Protein AF-A0A978VV13-F1 (afdb_monomer)

Organism: NCBI:txid714518

Secondary structure (DSSP, 8-state):
-HHHHTTS---HHHHHHHHHHHHHHHHHHHHHHH---TTS-HHHHHHHHHHHHTT-GGGSSSHHHHHHHHHHHS-HHHHHHHHHHT--SHHHH-

Nearest PDB structures (foldseek):
  6sie-assembly2_D  TM=7.739E-01  e=9.196E-01  Drosophila melanogaster
  6r24-assembly1_A  TM=5.783E-01  e=8.678E-01  Saccharomyces cerevisiae S288C
  6r23-assembly1_B  TM=6.374E-01  e=1.641E+00  Saccharomyces cerevisiae S288C

pLDDT: mean 86.3, std 11.95, range [51.44, 97.62]

Foldseek 3Di:
DVPPVVVPPDDPVVVVVVVVVVVVLVVLQVCLQPAACVVPDLVVSVVSNVVSCVSPVVQCVDQQSSLVSSLVRYDPVLVVVCVVVVDRGNVSSD

Mean predicted aligned error: 8.07 Å

Structure (mmCIF, N/CA/C/O backbone):
data_AF-A0A978VV13-F1
#
_entry.id   AF-A0A978VV13-F1
#
loop_
_atom_site.group_PDB
_atom_site.id
_atom_site.type_symbol
_atom_site.label_atom_id
_atom_site.label_alt_id
_atom_site.label_comp_id
_atom_site.label_asym_id
_atom_site.label_entity_id
_atom_site.label_seq_id
_atom_site.pdbx_PDB_ins_code
_atom_site.Cartn_x
_atom_site.Cartn_y
_atom_site.Cartn_z
_atom_site.occupancy
_atom_site.B_iso_or_equiv
_atom_site.auth_seq_id
_atom_site.auth_comp_id
_atom_site.auth_asym_id
_atom_site.auth_atom_id
_atom_site.pdbx_PDB_model_num
ATOM 1 N N . MET A 1 1 ? 22.697 -10.030 -12.860 1.00 51.44 1 MET A N 1
ATOM 2 C CA . MET A 1 1 ? 22.046 -8.987 -13.682 1.00 51.44 1 MET A CA 1
ATOM 3 C C . MET A 1 1 ? 22.796 -8.752 -14.994 1.00 51.44 1 MET A C 1
ATOM 5 O O . MET A 1 1 ? 22.159 -8.848 -16.029 1.00 51.44 1 MET A O 1
ATOM 9 N N . GLU A 1 2 ? 24.126 -8.582 -14.997 1.00 52.69 2 GLU A N 1
ATOM 10 C CA . GLU A 1 2 ? 24.925 -8.398 -16.236 1.00 52.69 2 GLU A CA 1
ATOM 11 C C . GLU A 1 2 ? 24.845 -9.545 -17.261 1.00 52.69 2 GLU A C 1
ATOM 13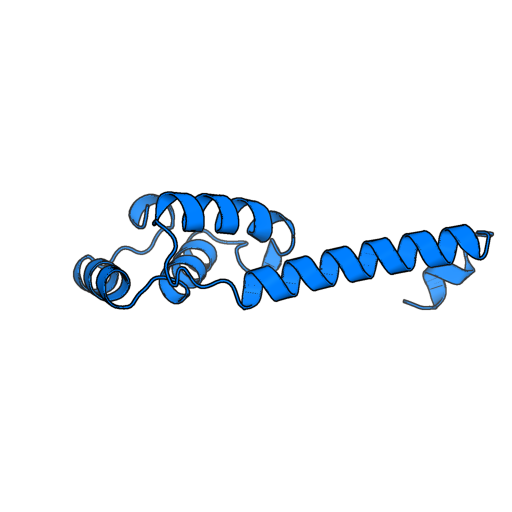 O O . GLU A 1 2 ? 24.852 -9.304 -18.463 1.00 52.69 2 GLU A O 1
ATOM 18 N N . LYS A 1 3 ? 24.733 -10.803 -16.817 1.00 55.06 3 LYS A N 1
ATOM 19 C CA . LYS A 1 3 ? 24.841 -11.959 -17.727 1.00 55.06 3 LYS A CA 1
ATOM 20 C C . LYS A 1 3 ? 23.626 -12.184 -18.641 1.00 55.06 3 LYS A C 1
ATOM 22 O O . LYS A 1 3 ? 23.793 -12.769 -19.701 1.00 55.06 3 LYS A O 1
ATOM 27 N N . ILE A 1 4 ? 22.426 -11.735 -18.254 1.00 58.75 4 ILE A N 1
ATOM 28 C CA . ILE A 1 4 ? 21.185 -11.995 -19.018 1.00 58.75 4 ILE A CA 1
ATOM 29 C C . ILE A 1 4 ? 21.010 -10.974 -20.152 1.00 58.75 4 ILE A C 1
ATOM 31 O O . ILE A 1 4 ? 20.558 -11.326 -21.236 1.00 58.75 4 ILE A O 1
ATOM 35 N N . VAL A 1 5 ? 21.425 -9.722 -19.931 1.00 57.88 5 VAL A N 1
ATOM 36 C CA . VAL A 1 5 ? 21.312 -8.647 -20.934 1.00 57.88 5 VAL A CA 1
ATOM 37 C C . VAL A 1 5 ? 22.313 -8.840 -22.079 1.00 57.88 5 VAL A C 1
ATOM 39 O O . VAL A 1 5 ? 21.986 -8.544 -23.221 1.00 57.88 5 VAL A O 1
ATOM 42 N N . ASN A 1 6 ? 23.491 -9.407 -21.799 1.00 56.16 6 ASN A N 1
ATOM 43 C CA . ASN A 1 6 ? 24.505 -9.707 -22.818 1.00 56.16 6 ASN A CA 1
ATOM 44 C C . ASN A 1 6 ? 24.147 -10.896 -23.728 1.00 56.16 6 ASN A C 1
ATOM 46 O O . ASN A 1 6 ? 24.804 -11.083 -24.745 1.00 56.16 6 ASN A O 1
ATOM 50 N N . PHE A 1 7 ? 23.152 -11.713 -23.358 1.00 54.31 7 PHE A N 1
ATOM 51 C CA . PHE A 1 7 ? 22.779 -12.920 -24.108 1.00 54.31 7 PHE A CA 1
ATOM 52 C C . PHE A 1 7 ? 21.695 -12.664 -25.164 1.00 54.31 7 PHE A C 1
ATOM 54 O O . PHE A 1 7 ? 21.536 -13.445 -26.097 1.00 54.31 7 PHE A O 1
ATOM 61 N N . MET A 1 8 ? 20.949 -11.564 -25.040 1.00 57.09 8 MET A N 1
ATOM 62 C CA . MET A 1 8 ? 20.090 -11.085 -26.116 1.00 57.09 8 MET A CA 1
ATOM 63 C C . MET A 1 8 ? 20.954 -10.208 -27.022 1.00 57.09 8 MET A C 1
ATOM 65 O O . MET A 1 8 ? 21.466 -9.192 -26.555 1.00 57.09 8 MET A O 1
ATOM 69 N N . GLU A 1 9 ? 21.116 -10.564 -28.298 1.00 62.03 9 GLU A N 1
ATOM 70 C CA . GLU A 1 9 ? 21.633 -9.660 -29.339 1.00 62.03 9 GLU A CA 1
ATOM 71 C C . GLU A 1 9 ? 20.655 -8.486 -29.534 1.00 62.03 9 GLU A C 1
ATOM 73 O O . GLU A 1 9 ? 19.924 -8.387 -30.515 1.00 62.03 9 GLU A O 1
ATOM 78 N N . CYS A 1 10 ? 20.561 -7.623 -28.528 1.00 67.62 10 CYS A N 1
ATOM 79 C CA . CYS A 1 10 ? 19.634 -6.512 -28.467 1.00 67.62 10 CYS A CA 1
ATOM 80 C C . CYS A 1 10 ? 20.374 -5.202 -28.732 1.00 67.62 10 CYS A C 1
ATOM 82 O O . CYS A 1 10 ? 21.514 -4.999 -28.302 1.00 67.62 10 CYS A O 1
ATOM 84 N N . THR A 1 11 ? 19.713 -4.304 -29.455 1.00 83.81 11 THR A N 1
ATOM 85 C CA . THR A 1 11 ? 20.254 -2.986 -29.785 1.00 83.81 11 THR A CA 1
ATOM 86 C C . THR A 1 11 ? 20.411 -2.140 -28.525 1.00 83.81 11 THR A C 1
ATOM 88 O O . THR A 1 11 ? 19.710 -2.335 -27.528 1.00 83.81 11 THR A O 1
ATOM 91 N N . ASP A 1 12 ? 21.293 -1.144 -28.565 1.00 83.50 12 ASP A N 1
ATOM 92 C CA . ASP A 1 12 ? 21.475 -0.240 -27.424 1.00 83.50 12 ASP A CA 1
ATOM 93 C C . ASP A 1 12 ? 20.166 0.480 -27.052 1.00 83.50 12 ASP A C 1
ATOM 95 O O . ASP A 1 12 ? 19.871 0.667 -25.872 1.00 83.50 12 ASP A O 1
ATOM 99 N N . ALA A 1 13 ? 19.303 0.763 -28.034 1.00 84.12 13 ALA A N 1
ATOM 100 C CA . ALA A 1 13 ? 17.966 1.307 -27.797 1.00 84.12 13 ALA A CA 1
ATOM 101 C C . ALA A 1 13 ? 17.056 0.347 -27.001 1.00 84.12 13 ALA A C 1
ATOM 103 O O . ALA A 1 13 ? 16.309 0.780 -26.117 1.00 84.12 13 ALA A O 1
ATOM 104 N N . GLN A 1 14 ? 17.124 -0.961 -27.270 1.00 80.62 14 GLN A N 1
ATOM 105 C CA . GLN A 1 14 ? 16.364 -1.973 -26.527 1.00 80.62 14 GLN A CA 1
ATOM 106 C C . GLN A 1 14 ? 16.868 -2.109 -25.086 1.00 80.62 14 GLN A C 1
ATOM 108 O O . GLN A 1 14 ? 16.056 -2.169 -24.159 1.00 80.62 14 GLN A O 1
ATOM 113 N N . LYS A 1 15 ? 18.191 -2.071 -24.877 1.00 81.06 15 LYS A N 1
ATOM 114 C CA . LYS A 1 15 ? 18.801 -2.080 -23.536 1.00 81.06 15 LYS A CA 1
ATOM 115 C C . LYS A 1 15 ? 18.369 -0.864 -22.716 1.00 81.06 15 LYS A C 1
ATOM 117 O O . LYS A 1 15 ? 17.959 -1.018 -21.566 1.00 81.06 15 LYS A O 1
ATOM 122 N N . VAL A 1 16 ? 18.391 0.329 -23.318 1.00 87.12 16 VAL A N 1
ATOM 123 C CA . VAL A 1 16 ? 17.925 1.575 -22.682 1.00 87.12 16 VAL A CA 1
ATOM 124 C C . VAL A 1 16 ? 16.444 1.485 -22.317 1.00 87.12 16 VAL A C 1
ATOM 126 O O . VAL A 1 16 ? 16.064 1.806 -21.193 1.00 87.12 16 VAL A O 1
ATOM 129 N N . THR A 1 17 ? 15.606 0.994 -23.231 1.00 88.62 17 THR A N 1
ATOM 130 C CA . THR A 1 17 ? 14.163 0.843 -22.985 1.00 88.62 17 THR A CA 1
ATOM 131 C C . THR A 1 17 ? 13.887 -0.100 -21.813 1.00 88.62 17 THR A C 1
ATOM 133 O O . THR A 1 17 ? 13.081 0.216 -20.936 1.00 88.62 17 THR A O 1
ATOM 136 N N . TYR A 1 18 ? 14.590 -1.233 -21.755 1.00 82.44 18 TYR A N 1
ATOM 137 C CA . TYR A 1 18 ? 14.472 -2.182 -20.651 1.00 82.44 18 TYR A CA 1
ATOM 138 C C . TYR A 1 18 ? 14.939 -1.580 -19.318 1.00 82.44 18 TYR A C 1
ATOM 140 O O . TYR A 1 18 ? 14.244 -1.703 -18.311 1.00 82.44 18 TYR A O 1
ATOM 148 N N . ALA A 1 19 ? 16.069 -0.867 -19.307 1.00 86.25 19 ALA A N 1
ATOM 149 C CA . ALA A 1 19 ? 16.5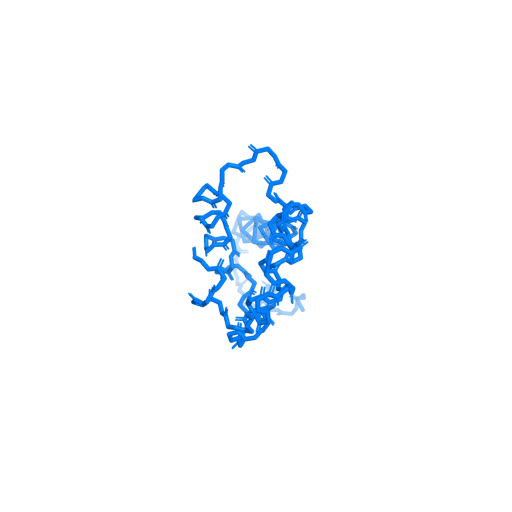61 -0.187 -18.111 1.00 86.25 19 ALA A CA 1
ATOM 150 C C . ALA A 1 19 ? 15.555 0.854 -17.587 1.00 86.25 19 ALA A C 1
ATOM 152 O O . ALA A 1 19 ? 15.266 0.878 -16.393 1.00 86.25 19 ALA A O 1
ATOM 153 N N . ILE A 1 20 ? 14.954 1.660 -18.471 1.00 90.44 20 ILE A N 1
ATOM 154 C CA . ILE A 1 20 ? 13.903 2.625 -18.106 1.00 90.44 20 ILE A CA 1
ATOM 155 C C . ILE A 1 20 ? 12.688 1.914 -17.502 1.00 90.44 20 ILE A C 1
ATOM 157 O O . ILE A 1 20 ? 12.141 2.375 -16.499 1.00 90.44 20 ILE A O 1
ATOM 161 N N . TYR A 1 21 ? 12.263 0.793 -18.090 1.00 86.50 21 TYR A N 1
ATOM 162 C CA . TYR A 1 21 ? 11.162 -0.003 -17.553 1.00 86.50 21 TYR A CA 1
ATOM 163 C C . TYR A 1 21 ? 11.469 -0.500 -16.135 1.00 86.50 21 TYR A C 1
ATOM 165 O O . TYR A 1 21 ? 10.650 -0.297 -15.242 1.00 86.50 21 TYR A O 1
ATOM 173 N N . MET A 1 22 ? 12.655 -1.069 -15.906 1.00 86.19 22 MET A N 1
ATOM 174 C CA . MET A 1 22 ? 13.074 -1.544 -14.583 1.00 86.19 22 MET A CA 1
ATOM 175 C C . MET A 1 22 ? 13.141 -0.407 -13.559 1.00 86.19 22 MET A C 1
ATOM 177 O O . MET A 1 22 ? 12.547 -0.516 -12.492 1.00 86.19 22 MET A O 1
ATOM 181 N N . LEU A 1 23 ? 13.741 0.732 -13.918 1.00 89.62 23 LEU A N 1
ATOM 182 C CA . LEU A 1 23 ? 13.777 1.916 -13.053 1.00 89.62 23 LEU A CA 1
ATOM 183 C C . LEU A 1 23 ? 12.371 2.418 -12.703 1.00 89.62 23 LEU A C 1
ATOM 185 O O . LEU A 1 23 ? 12.108 2.840 -11.579 1.00 89.62 23 LEU A O 1
ATOM 189 N N . LYS A 1 24 ? 11.431 2.362 -13.653 1.00 89.25 24 LYS A N 1
ATOM 190 C CA . LYS A 1 24 ? 10.034 2.729 -13.402 1.00 89.25 24 LYS A CA 1
ATOM 191 C C . LYS A 1 24 ? 9.360 1.771 -12.415 1.00 89.25 24 LYS A C 1
ATOM 193 O O . LYS A 1 24 ? 8.570 2.234 -11.595 1.00 89.25 24 LYS A O 1
ATOM 198 N N . GLN A 1 25 ? 9.656 0.473 -12.489 1.00 88.31 25 GLN A N 1
ATOM 199 C CA . GLN A 1 25 ? 9.167 -0.524 -11.530 1.00 88.31 25 GLN A CA 1
ATOM 200 C C . GLN A 1 25 ? 9.745 -0.258 -10.133 1.00 88.31 25 GLN A C 1
ATOM 202 O O . GLN A 1 25 ? 8.984 -0.166 -9.171 1.00 88.31 25 GLN A O 1
ATOM 207 N N . ASP A 1 26 ? 11.052 -0.011 -10.033 1.00 90.44 26 ASP A N 1
ATOM 208 C CA . ASP A 1 26 ? 11.722 0.303 -8.765 1.00 90.44 26 ASP A CA 1
ATOM 209 C C . ASP A 1 26 ? 11.148 1.572 -8.120 1.00 90.44 26 ASP A C 1
ATOM 211 O O . ASP A 1 26 ? 10.823 1.583 -6.931 1.00 90.44 26 ASP A O 1
ATOM 215 N N . ASN A 1 27 ? 10.897 2.616 -8.915 1.00 94.25 27 ASN A N 1
ATOM 216 C CA . ASN A 1 27 ? 10.250 3.838 -8.435 1.00 94.25 27 ASN A CA 1
ATOM 217 C C . ASN A 1 27 ? 8.851 3.573 -7.857 1.00 94.25 27 ASN A C 1
ATOM 219 O O . ASN A 1 27 ? 8.472 4.184 -6.859 1.00 94.25 27 ASN A O 1
ATOM 223 N N . LYS A 1 28 ? 8.077 2.657 -8.455 1.00 95.56 28 LYS A N 1
ATOM 224 C CA . LYS A 1 28 ? 6.751 2.276 -7.944 1.00 95.56 28 LYS A CA 1
ATOM 225 C C . LYS A 1 28 ? 6.839 1.486 -6.640 1.00 95.56 28 LYS A C 1
ATOM 227 O O . LYS A 1 28 ? 6.007 1.691 -5.756 1.00 95.56 28 LYS A O 1
ATOM 232 N N . ILE A 1 29 ? 7.862 0.647 -6.487 1.00 94.31 29 ILE A N 1
ATOM 233 C CA . ILE A 1 29 ? 8.145 -0.062 -5.233 1.00 94.31 29 ILE A CA 1
ATOM 234 C C . ILE A 1 29 ? 8.496 0.939 -4.126 1.00 94.31 29 ILE A C 1
ATOM 236 O O . ILE A 1 29 ? 7.927 0.866 -3.036 1.00 94.31 29 ILE A O 1
ATOM 240 N N . VAL A 1 30 ? 9.366 1.914 -4.405 1.00 95.75 30 VAL A N 1
ATOM 241 C CA . VAL A 1 30 ? 9.711 2.983 -3.450 1.00 95.75 30 VAL A CA 1
ATOM 242 C C . VAL A 1 30 ? 8.469 3.794 -3.073 1.00 95.75 30 VAL A C 1
ATOM 244 O O . VAL A 1 30 ? 8.191 3.978 -1.887 1.00 95.75 30 VAL A O 1
ATOM 247 N N . GLU A 1 31 ? 7.655 4.186 -4.060 1.00 96.75 31 GLU A N 1
ATOM 248 C CA . GLU A 1 31 ? 6.394 4.901 -3.829 1.00 96.75 31 GLU A CA 1
ATOM 249 C C . GLU A 1 31 ? 5.456 4.112 -2.897 1.00 96.75 31 GLU A C 1
ATOM 251 O O . GLU A 1 31 ? 4.816 4.691 -2.018 1.00 96.75 31 GLU A O 1
ATOM 256 N N . PHE A 1 32 ? 5.393 2.785 -3.043 1.00 97.62 32 PHE A N 1
ATOM 257 C CA . PHE A 1 32 ? 4.593 1.926 -2.171 1.00 97.62 32 PHE A CA 1
ATOM 258 C C . PHE A 1 32 ? 5.141 1.846 -0.740 1.00 97.62 32 PHE A C 1
ATOM 260 O O . PHE A 1 32 ? 4.383 1.896 0.238 1.00 97.62 32 PHE A O 1
ATOM 267 N N . ILE A 1 33 ? 6.462 1.727 -0.591 1.00 96.06 33 ILE A N 1
ATOM 268 C CA . ILE A 1 33 ? 7.130 1.670 0.715 1.00 96.06 33 ILE A CA 1
ATOM 269 C C . ILE A 1 33 ? 6.850 2.951 1.505 1.00 96.06 33 ILE A C 1
ATOM 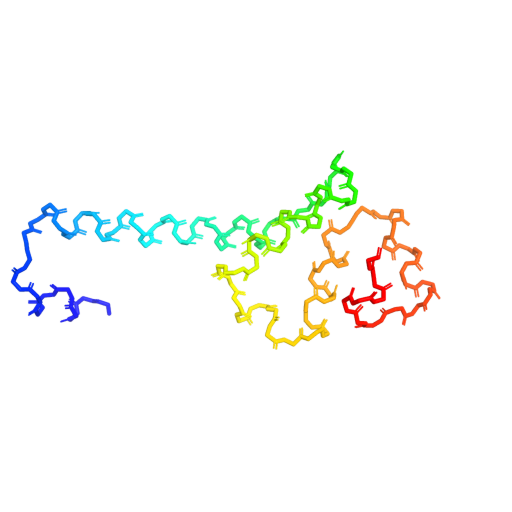271 O O . ILE A 1 33 ? 6.474 2.873 2.680 1.00 96.06 33 ILE A O 1
ATOM 275 N N . GLU A 1 34 ? 6.931 4.103 0.847 1.00 96.69 34 GLU A N 1
ATOM 276 C CA . GLU A 1 34 ? 6.748 5.420 1.46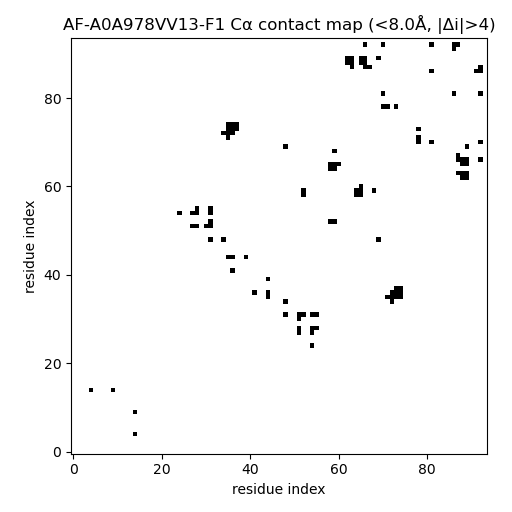0 1.00 96.69 34 GLU A CA 1
ATOM 277 C C . GLU A 1 34 ? 5.284 5.877 1.544 1.00 96.69 34 GLU A C 1
ATOM 279 O O . GLU A 1 34 ? 4.989 6.897 2.174 1.00 96.69 34 GLU A O 1
ATOM 284 N N . LEU A 1 35 ? 4.349 5.123 0.951 1.00 97.44 35 LEU A N 1
ATOM 285 C CA . LEU A 1 35 ? 2.938 5.487 0.889 1.00 97.44 35 LEU A CA 1
ATOM 286 C C . LEU A 1 35 ? 2.338 5.709 2.289 1.00 97.44 35 LEU A C 1
ATOM 288 O O . LEU A 1 35 ? 2.199 4.786 3.097 1.00 97.44 35 LEU A O 1
ATOM 292 N N . LYS A 1 36 ? 1.888 6.944 2.526 1.00 96.31 36 LYS A N 1
ATOM 293 C CA . LYS A 1 36 ? 1.129 7.379 3.706 1.00 96.31 36 LYS A CA 1
ATOM 294 C C . LYS A 1 36 ? -0.174 8.041 3.264 1.00 96.31 36 LYS A C 1
ATOM 296 O O . LYS A 1 36 ? -0.212 8.708 2.233 1.00 96.31 36 LYS A O 1
ATOM 301 N N . GLN A 1 37 ? -1.229 7.908 4.062 1.00 95.69 37 GLN A N 1
ATOM 302 C CA . GLN A 1 37 ? -2.528 8.535 3.826 1.00 95.69 37 GLN A CA 1
ATOM 303 C C . GLN A 1 37 ? -2.398 10.058 3.755 1.00 95.69 37 GLN A C 1
ATOM 305 O O . GLN A 1 37 ? -2.944 10.689 2.850 1.00 95.69 37 GLN A O 1
ATOM 310 N N . GLY A 1 38 ? -1.664 10.664 4.693 1.00 93.81 38 GLY A N 1
ATOM 311 C CA . GLY A 1 38 ? -1.497 12.115 4.758 1.00 93.81 38 GLY A CA 1
ATOM 312 C C . GLY A 1 38 ? -2.849 12.840 4.759 1.00 93.81 38 GLY A C 1
ATOM 313 O O . GLY A 1 38 ? -3.692 12.598 5.622 1.00 93.81 38 GLY A O 1
ATOM 314 N N . LYS A 1 39 ? -3.060 13.715 3.767 1.00 93.75 39 LYS A N 1
ATOM 315 C CA . LYS A 1 39 ? -4.314 14.470 3.569 1.00 93.75 39 LYS A CA 1
ATOM 316 C C . LYS A 1 39 ? -5.340 13.748 2.680 1.00 93.75 39 LYS A C 1
ATOM 318 O O . LYS A 1 39 ? -6.411 14.294 2.433 1.00 93.75 39 LYS A O 1
ATOM 323 N N . MET A 1 40 ? -5.027 12.557 2.161 1.00 95.06 40 MET A N 1
ATOM 324 C CA . MET A 1 40 ? -5.945 11.805 1.303 1.00 95.06 40 MET A CA 1
ATOM 325 C C . MET A 1 40 ? -7.144 11.282 2.099 1.00 95.06 40 MET A C 1
ATOM 327 O O . MET A 1 40 ? -7.033 10.890 3.265 1.00 95.06 40 MET A O 1
ATOM 331 N N . THR A 1 41 ? -8.299 11.221 1.437 1.00 94.31 41 THR A N 1
ATOM 332 C CA . THR A 1 41 ? -9.434 10.440 1.936 1.00 94.31 41 THR A CA 1
ATOM 333 C C . THR A 1 41 ? -9.043 8.964 2.024 1.00 94.31 41 THR A C 1
ATOM 335 O O . THR A 1 41 ? -8.157 8.515 1.293 1.00 94.31 41 THR A O 1
ATOM 338 N N . LEU A 1 42 ? -9.702 8.205 2.905 1.00 91.62 42 LEU A N 1
ATOM 339 C CA . LEU A 1 42 ? -9.426 6.773 3.066 1.00 91.62 42 LEU A CA 1
ATOM 340 C C . LEU A 1 42 ? -9.584 6.022 1.732 1.00 91.62 42 LEU A C 1
ATOM 342 O O . LEU A 1 42 ? -8.646 5.367 1.305 1.00 91.62 42 LEU A O 1
ATOM 346 N N . ALA A 1 43 ? -10.671 6.268 0.995 1.00 93.62 43 ALA A N 1
ATOM 347 C CA . ALA A 1 43 ? -10.914 5.665 -0.321 1.00 93.62 43 ALA A CA 1
ATOM 348 C C . ALA A 1 43 ? -9.864 6.029 -1.396 1.00 93.62 43 ALA A C 1
ATOM 350 O O . ALA A 1 43 ? -9.597 5.266 -2.324 1.00 93.62 43 ALA A O 1
ATOM 351 N N . ARG A 1 44 ? -9.256 7.227 -1.335 1.00 96.31 44 ARG A N 1
ATOM 352 C CA . ARG A 1 44 ? -8.156 7.583 -2.252 1.00 96.31 44 ARG A CA 1
ATOM 353 C C . ARG A 1 44 ? -6.857 6.889 -1.849 1.00 96.31 44 ARG A C 1
ATOM 355 O O . ARG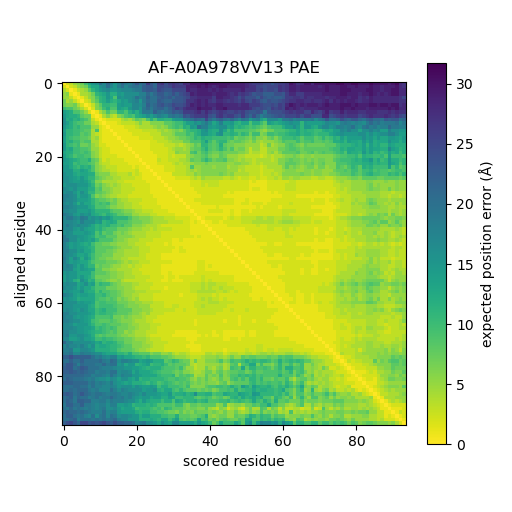 A 1 44 ? -6.112 6.470 -2.729 1.00 96.31 44 ARG A O 1
ATOM 362 N N . TYR A 1 45 ? -6.600 6.784 -0.548 1.00 97.06 45 TYR A N 1
ATOM 363 C CA . TYR A 1 45 ? -5.458 6.049 -0.022 1.00 97.06 45 TYR A CA 1
ATOM 364 C C . TYR A 1 45 ? -5.548 4.559 -0.367 1.00 97.06 45 TYR A C 1
ATOM 366 O O . TYR A 1 45 ? -4.592 4.019 -0.909 1.00 97.06 45 TYR A O 1
ATOM 374 N N . GLU A 1 46 ? -6.707 3.940 -0.157 1.00 95.94 46 GLU A N 1
ATOM 375 C CA . GLU A 1 46 ? -7.000 2.547 -0.497 1.00 95.94 46 GLU A CA 1
ATOM 376 C C . GLU A 1 46 ? -6.755 2.234 -1.967 1.00 95.94 46 GLU A C 1
ATOM 378 O O . GLU A 1 46 ? -5.925 1.383 -2.275 1.00 95.94 46 GLU A O 1
ATOM 383 N N . ARG A 1 47 ? -7.369 2.987 -2.886 1.00 97.38 47 ARG A N 1
ATOM 384 C CA . ARG A 1 47 ? -7.140 2.774 -4.324 1.00 97.38 47 ARG A CA 1
ATOM 385 C C . ARG A 1 47 ? -5.663 2.866 -4.698 1.00 97.38 47 ARG A C 1
ATOM 387 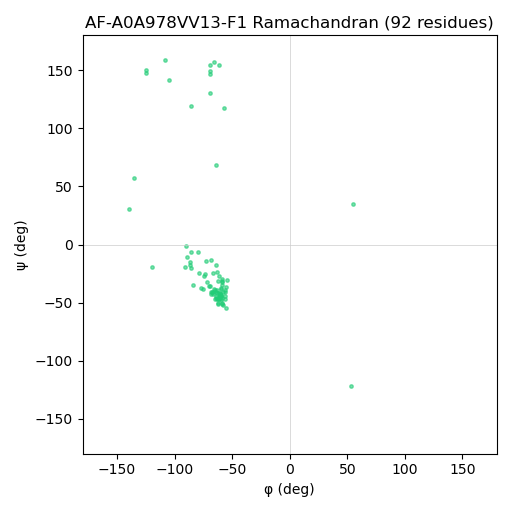O O . ARG A 1 47 ? -5.179 2.058 -5.485 1.00 97.38 47 ARG A O 1
ATOM 394 N N . LYS A 1 48 ? -4.941 3.833 -4.122 1.00 97.31 48 LYS A N 1
ATOM 395 C CA . LYS A 1 48 ? -3.506 4.002 -4.372 1.00 97.31 48 LYS A CA 1
ATOM 396 C C . LYS A 1 48 ? -2.680 2.865 -3.764 1.00 97.31 48 LYS A C 1
ATOM 398 O O . LYS A 1 48 ? -1.692 2.445 -4.359 1.00 97.31 48 LYS A O 1
ATOM 403 N N . PHE A 1 49 ? -3.083 2.363 -2.602 1.00 97.56 49 PHE A N 1
ATOM 404 C CA . PHE A 1 49 ? -2.470 1.210 -1.960 1.00 97.56 49 PHE A CA 1
ATOM 405 C C . PHE A 1 49 ? -2.619 -0.041 -2.828 1.00 97.56 49 PHE A C 1
ATOM 407 O O . PHE A 1 49 ? -1.617 -0.688 -3.120 1.00 97.56 49 PHE A O 1
ATOM 414 N N . ASP A 1 50 ? -3.830 -0.346 -3.295 1.00 96.38 50 ASP A N 1
ATOM 415 C CA . ASP A 1 50 ? -4.080 -1.508 -4.151 1.00 96.38 50 ASP A CA 1
ATOM 416 C C . ASP A 1 50 ? -3.355 -1.404 -5.494 1.00 96.38 50 ASP A C 1
ATOM 418 O O . ASP A 1 50 ? -2.765 -2.385 -5.946 1.00 96.38 50 ASP A O 1
ATOM 422 N N . GLU A 1 51 ? -3.327 -0.220 -6.112 1.00 96.81 51 GLU A N 1
ATOM 423 C CA . GLU A 1 51 ? -2.568 0.019 -7.343 1.00 96.81 51 GLU A CA 1
ATOM 424 C C . GLU A 1 51 ? -1.076 -0.287 -7.156 1.00 96.81 51 GLU A C 1
ATOM 426 O O . GLU A 1 51 ? -0.498 -1.058 -7.923 1.00 96.81 51 GLU A O 1
ATOM 431 N N . LEU A 1 52 ? -0.462 0.292 -6.121 1.00 97.38 52 LEU A N 1
ATOM 432 C CA . LEU A 1 52 ? 0.971 0.178 -5.863 1.00 97.38 52 LEU A CA 1
ATOM 433 C C . LEU A 1 52 ? 1.376 -1.195 -5.307 1.00 97.38 52 LEU A C 1
ATOM 435 O O . LEU A 1 52 ? 2.488 -1.653 -5.561 1.00 97.38 52 LEU A O 1
ATOM 439 N N . SER A 1 53 ? 0.470 -1.897 -4.622 1.00 96.19 53 SER A N 1
ATOM 440 C CA . SER A 1 53 ? 0.726 -3.240 -4.086 1.00 96.19 53 SER A CA 1
ATOM 441 C C . SER A 1 53 ? 1.105 -4.261 -5.165 1.00 96.19 53 SER A C 1
ATOM 443 O O . SER A 1 53 ? 1.908 -5.159 -4.914 1.00 96.19 53 SER A O 1
ATOM 445 N N . ARG A 1 54 ? 0.610 -4.074 -6.398 1.00 95.50 54 ARG A N 1
ATOM 446 C CA . ARG A 1 54 ? 0.909 -4.929 -7.561 1.00 95.50 54 ARG A CA 1
ATOM 447 C C . ARG A 1 54 ? 2.384 -4.906 -7.961 1.00 95.50 54 ARG A C 1
ATOM 449 O O . ARG A 1 54 ? 2.857 -5.852 -8.579 1.00 95.50 54 ARG A O 1
ATOM 456 N N . TYR A 1 55 ? 3.097 -3.840 -7.602 1.00 94.00 55 TYR A N 1
ATOM 457 C CA . TYR A 1 55 ? 4.517 -3.658 -7.899 1.00 94.00 55 TYR A CA 1
ATOM 458 C C . TYR A 1 55 ? 5.421 -4.310 -6.847 1.00 94.00 55 TYR A C 1
ATOM 460 O O . TYR A 1 55 ? 6.576 -4.612 -7.127 1.00 94.00 55 TYR A O 1
ATOM 468 N N . ALA A 1 56 ? 4.900 -4.568 -5.645 1.00 94.00 56 ALA A N 1
ATOM 469 C CA . ALA A 1 56 ? 5.648 -5.163 -4.544 1.00 94.00 56 ALA A CA 1
ATOM 470 C C . ALA A 1 56 ? 4.848 -6.278 -3.842 1.00 94.00 56 ALA A C 1
ATOM 472 O O . ALA A 1 56 ? 4.639 -6.209 -2.627 1.00 94.00 56 ALA A O 1
ATOM 473 N N . PRO A 1 57 ? 4.411 -7.328 -4.570 1.00 94.88 57 PRO A N 1
ATOM 474 C CA . PRO A 1 57 ? 3.565 -8.382 -4.008 1.00 94.88 57 PRO A CA 1
ATOM 475 C C . PRO A 1 57 ? 4.227 -9.092 -2.821 1.00 94.88 57 PRO A C 1
ATOM 477 O O . PRO A 1 57 ? 3.552 -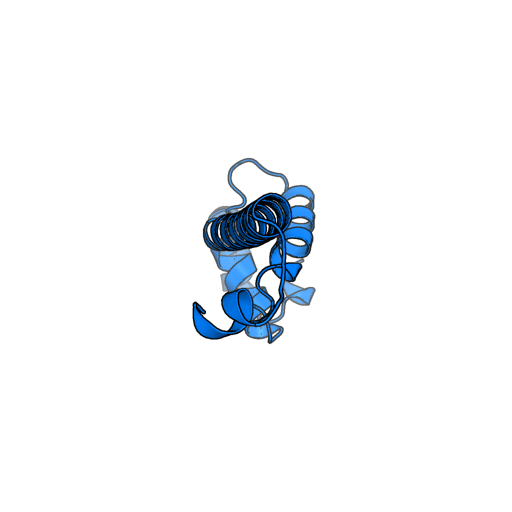9.454 -1.869 1.00 94.88 57 PRO A O 1
ATOM 480 N N . HIS A 1 58 ? 5.558 -9.198 -2.816 1.00 93.69 58 HIS A N 1
ATOM 481 C CA . HIS A 1 58 ? 6.342 -9.781 -1.724 1.00 93.69 58 HIS A CA 1
ATOM 482 C C . HIS A 1 58 ? 6.258 -9.000 -0.396 1.00 93.69 58 HIS A C 1
ATOM 484 O O . HIS A 1 58 ? 6.594 -9.545 0.651 1.00 93.69 58 HIS A O 1
ATOM 490 N N . LEU A 1 59 ? 5.826 -7.731 -0.409 1.00 93.12 59 LEU A N 1
ATOM 491 C CA . LEU A 1 59 ? 5.626 -6.932 0.809 1.00 93.12 59 LEU A CA 1
ATOM 492 C C . LEU A 1 59 ? 4.238 -7.133 1.434 1.00 93.12 59 LEU A C 1
ATOM 494 O O . LEU A 1 59 ? 4.019 -6.720 2.574 1.00 93.12 59 LEU A O 1
ATOM 498 N N . VAL A 1 60 ? 3.299 -7.726 0.693 1.00 96.25 60 VAL A N 1
ATOM 499 C CA . VAL A 1 60 ? 1.887 -7.903 1.072 1.00 96.25 60 VAL A CA 1
ATOM 500 C C . VAL A 1 60 ? 1.353 -9.279 0.656 1.00 96.25 60 VAL A C 1
ATOM 502 O O . VAL A 1 60 ? 0.177 -9.437 0.349 1.00 96.25 60 VAL A O 1
ATOM 505 N N . ASP A 1 61 ? 2.233 -10.274 0.640 1.00 95.12 61 ASP A N 1
ATOM 506 C CA . ASP A 1 61 ? 1.981 -11.654 0.205 1.00 95.12 61 ASP A CA 1
ATOM 507 C C . ASP A 1 61 ? 1.037 -12.431 1.133 1.00 95.12 61 ASP A C 1
ATOM 509 O O . ASP A 1 61 ? 0.531 -13.488 0.763 1.00 95.12 61 ASP A O 1
ATOM 513 N N . THR A 1 62 ? 0.775 -11.902 2.328 1.00 93.62 62 THR A N 1
ATOM 514 C CA . THR A 1 62 ? -0.252 -12.401 3.240 1.00 93.62 62 THR A CA 1
ATOM 515 C C . THR A 1 62 ? -1.213 -11.285 3.624 1.00 93.62 62 THR A C 1
ATOM 517 O O . THR A 1 62 ? -0.816 -10.121 3.739 1.00 93.62 62 THR A O 1
ATOM 520 N N . ASP A 1 63 ? -2.464 -11.644 3.912 1.00 90.62 63 ASP A N 1
ATOM 521 C CA . ASP A 1 63 ? -3.478 -10.689 4.377 1.00 90.62 63 ASP A CA 1
ATOM 522 C C . ASP A 1 63 ? -3.030 -9.927 5.626 1.00 90.62 63 ASP A C 1
ATOM 524 O O . ASP A 1 63 ? -3.273 -8.727 5.744 1.00 90.62 63 ASP A O 1
ATOM 528 N N . GLU A 1 64 ? -2.311 -10.589 6.534 1.00 89.88 64 GLU A N 1
ATOM 529 C CA . GLU A 1 64 ? -1.768 -9.958 7.737 1.00 89.88 64 GLU A CA 1
ATOM 530 C C . GLU A 1 64 ? -0.689 -8.913 7.400 1.00 89.88 64 GLU A C 1
ATOM 532 O O . GLU A 1 64 ? -0.667 -7.819 7.971 1.00 89.88 64 GLU A O 1
ATOM 537 N N . ARG A 1 65 ? 0.213 -9.215 6.454 1.00 94.12 65 ARG A N 1
ATOM 538 C CA . ARG A 1 65 ? 1.231 -8.257 5.992 1.00 94.12 65 ARG A CA 1
ATOM 539 C C . ARG A 1 65 ? 0.586 -7.088 5.255 1.00 94.12 65 ARG A C 1
ATOM 541 O O . ARG A 1 65 ? 0.959 -5.940 5.511 1.00 94.12 65 ARG A O 1
ATOM 548 N N . LYS A 1 66 ? -0.421 -7.364 4.419 1.00 95.06 66 LYS A N 1
ATOM 549 C CA . LYS A 1 66 ? -1.220 -6.345 3.726 1.00 95.06 66 LYS A CA 1
ATOM 550 C C . LYS A 1 66 ? -1.905 -5.408 4.723 1.00 95.06 66 LYS A C 1
ATOM 552 O O . LYS A 1 66 ? -1.721 -4.194 4.630 1.00 95.06 66 LYS A O 1
ATOM 557 N N . ALA A 1 67 ? -2.593 -5.961 5.723 1.00 91.88 67 ALA A N 1
ATOM 558 C CA . ALA A 1 67 ? -3.262 -5.210 6.786 1.00 91.88 67 ALA A CA 1
ATOM 559 C C . ALA A 1 67 ? -2.284 -4.331 7.574 1.00 91.88 67 ALA A C 1
ATOM 561 O O . ALA A 1 67 ? -2.478 -3.120 7.672 1.00 91.88 67 ALA A O 1
ATOM 562 N N . LYS A 1 68 ? -1.174 -4.905 8.056 1.00 92.25 68 LYS A N 1
ATOM 563 C CA . LYS A 1 68 ? -0.149 -4.171 8.817 1.00 92.25 68 LYS A CA 1
ATOM 564 C C . LYS A 1 68 ? 0.474 -3.035 8.011 1.00 92.25 68 LYS A C 1
ATOM 566 O O . LYS A 1 68 ? 0.726 -1.958 8.550 1.00 92.25 68 LYS A O 1
ATOM 571 N N . LYS A 1 69 ? 0.765 -3.253 6.725 1.00 95.12 69 LYS A N 1
ATOM 572 C CA . LYS A 1 69 ? 1.337 -2.214 5.856 1.00 95.12 69 LYS A CA 1
ATOM 573 C C . LYS A 1 69 ? 0.332 -1.089 5.601 1.00 95.12 69 LYS A C 1
ATOM 575 O O . LYS A 1 69 ? 0.737 0.073 5.642 1.00 95.12 69 LYS A O 1
ATOM 580 N N . PHE A 1 70 ? -0.941 -1.423 5.386 1.00 94.44 70 PHE A N 1
ATOM 581 C CA . PHE A 1 70 ? -2.018 -0.444 5.238 1.00 94.44 70 PHE A CA 1
ATOM 582 C C . PHE A 1 70 ? -2.197 0.382 6.515 1.00 94.44 70 PHE A C 1
ATOM 584 O O . PHE A 1 70 ? -2.111 1.606 6.476 1.00 94.44 70 PHE A O 1
ATOM 591 N N . GLU A 1 71 ? -2.324 -0.279 7.667 1.00 93.38 71 GLU A N 1
ATOM 592 C CA . GLU A 1 71 ? -2.471 0.364 8.975 1.00 93.38 71 GLU A CA 1
ATOM 593 C C . GLU A 1 71 ? -1.317 1.336 9.275 1.00 93.38 71 GLU A C 1
ATOM 595 O O . GLU A 1 71 ? -1.543 2.469 9.703 1.00 93.38 71 GLU A O 1
ATOM 600 N N . ARG A 1 72 ? -0.068 0.936 8.998 1.00 92.00 72 ARG A N 1
ATOM 601 C CA . ARG A 1 72 ? 1.124 1.782 9.203 1.00 92.00 72 ARG A CA 1
ATOM 602 C C . ARG A 1 72 ? 1.117 3.061 8.370 1.00 92.00 72 ARG A C 1
ATOM 604 O O . ARG A 1 72 ? 1.768 4.030 8.761 1.00 92.00 72 ARG A O 1
ATOM 611 N N . GLY A 1 73 ? 0.441 3.061 7.224 1.00 93.56 73 GLY A N 1
ATOM 612 C CA . GLY A 1 73 ? 0.315 4.242 6.379 1.00 93.56 73 GLY A CA 1
ATOM 613 C C . GLY A 1 73 ? -0.887 5.122 6.726 1.00 93.56 73 GLY A C 1
ATOM 614 O O . GLY A 1 73 ? -0.951 6.245 6.226 1.00 93.56 73 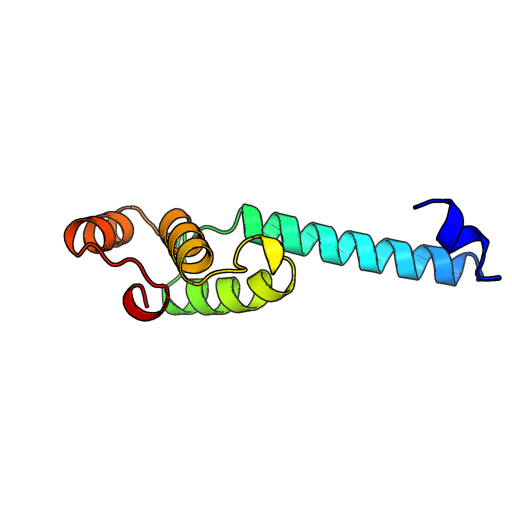GLY A O 1
ATOM 615 N N . LEU A 1 74 ? -1.815 4.676 7.578 1.00 94.19 74 LEU A N 1
ATOM 616 C CA . LEU A 1 74 ? -2.960 5.481 8.006 1.00 94.19 74 LEU A CA 1
ATOM 617 C C . LEU A 1 74 ? -2.546 6.647 8.909 1.00 94.19 74 LEU A C 1
ATOM 619 O O . LEU A 1 74 ? -1.548 6.606 9.627 1.00 94.19 74 LEU A O 1
ATOM 623 N N . ARG A 1 75 ? -3.365 7.702 8.909 1.00 92.19 75 ARG A N 1
ATOM 624 C CA . ARG A 1 75 ? -3.217 8.817 9.855 1.00 92.19 75 ARG A CA 1
ATOM 625 C C . ARG A 1 75 ? -3.561 8.383 11.284 1.00 92.19 75 ARG A C 1
ATOM 627 O O . ARG A 1 75 ? -4.460 7.566 11.492 1.00 92.19 75 ARG A O 1
ATOM 634 N N . ASP A 1 76 ? -2.918 9.007 12.270 1.00 85.12 76 ASP A N 1
ATOM 635 C CA . ASP A 1 76 ? -2.953 8.588 13.683 1.00 85.12 76 ASP A CA 1
ATOM 636 C C . ASP A 1 76 ? -4.356 8.439 14.291 1.00 85.12 76 ASP A C 1
ATOM 638 O O . ASP A 1 76 ? -4.560 7.619 15.187 1.00 85.12 76 ASP A O 1
ATOM 642 N N . GLY A 1 77 ? -5.333 9.224 13.824 1.00 80.12 77 GLY A N 1
ATOM 643 C CA . GLY A 1 77 ? -6.726 9.105 14.263 1.00 80.12 77 GLY A CA 1
ATOM 644 C C . GLY A 1 77 ? -7.339 7.739 13.937 1.00 80.12 77 GLY A C 1
ATOM 645 O O . GLY A 1 77 ? -7.910 7.111 14.819 1.00 80.12 77 GLY A O 1
ATOM 646 N N . LEU A 1 78 ? -7.163 7.253 12.703 1.00 78.88 78 LEU A N 1
ATOM 647 C CA . LEU A 1 78 ? -7.721 5.972 12.249 1.00 78.88 78 LEU A CA 1
ATOM 648 C C . LEU A 1 78 ? -6.926 4.780 12.784 1.00 78.88 78 LEU A C 1
ATOM 650 O O . LEU A 1 78 ? -7.512 3.779 13.186 1.00 78.88 78 LEU A O 1
ATOM 654 N N . ARG A 1 79 ? -5.596 4.916 12.871 1.00 79.06 79 ARG A N 1
ATOM 655 C CA . ARG A 1 79 ? -4.730 3.885 13.457 1.00 79.06 79 ARG A CA 1
ATOM 656 C C . ARG A 1 79 ? -5.125 3.565 14.903 1.00 79.06 79 ARG A C 1
ATOM 658 O O . ARG A 1 79 ? -5.164 2.403 15.288 1.00 79.06 79 ARG A O 1
ATOM 665 N N . ARG A 1 80 ? -5.463 4.586 15.704 1.00 79.50 80 ARG A N 1
ATOM 666 C CA . ARG A 1 80 ? -5.944 4.381 17.083 1.00 79.50 80 ARG A CA 1
ATOM 667 C C . ARG A 1 80 ? -7.243 3.578 17.133 1.00 79.50 80 ARG A C 1
ATOM 669 O O . ARG A 1 80 ? -7.353 2.691 17.972 1.00 79.50 80 ARG A O 1
ATOM 676 N N . THR A 1 81 ? -8.190 3.849 16.239 1.00 78.81 81 THR A N 1
ATOM 677 C CA . THR A 1 81 ? -9.449 3.094 16.159 1.00 78.81 81 THR A CA 1
ATOM 678 C C . THR A 1 81 ? -9.202 1.623 15.832 1.00 78.81 81 THR A C 1
ATOM 680 O O . THR A 1 81 ? -9.714 0.755 16.531 1.00 78.81 81 THR A O 1
ATOM 683 N N . ILE A 1 82 ? -8.360 1.336 14.837 1.00 81.94 82 ILE A N 1
ATOM 684 C CA . ILE A 1 82 ? -7.999 -0.036 14.442 1.00 81.94 82 ILE A CA 1
ATOM 685 C C . ILE A 1 82 ? -7.346 -0.796 15.598 1.00 81.94 82 ILE A C 1
ATOM 687 O O . ILE A 1 82 ? -7.732 -1.928 15.891 1.00 81.94 82 ILE A O 1
ATOM 691 N N . TYR A 1 83 ? -6.417 -0.150 16.308 1.00 79.12 83 TYR A N 1
ATOM 692 C CA . TYR A 1 83 ? -5.756 -0.738 17.470 1.00 79.12 83 TYR A CA 1
ATOM 693 C C . TYR A 1 83 ? -6.748 -1.107 18.583 1.00 79.12 83 TYR A C 1
ATOM 695 O O . TYR A 1 83 ? -6.682 -2.205 19.137 1.00 79.12 83 TYR A O 1
ATOM 703 N N . VAL A 1 84 ? -7.695 -0.212 18.891 1.00 80.50 84 VAL A N 1
ATOM 704 C CA . VAL A 1 84 ? -8.743 -0.458 19.898 1.00 80.50 84 VAL A CA 1
ATOM 705 C C . VAL A 1 84 ? -9.650 -1.617 19.482 1.00 80.50 84 VAL A C 1
ATOM 707 O O . VAL A 1 84 ? -9.973 -2.464 20.312 1.00 80.50 84 VAL A O 1
ATOM 710 N N . LEU A 1 85 ? -10.021 -1.682 18.203 1.00 83.06 85 LEU A N 1
ATOM 711 C CA . LEU A 1 85 ? -10.907 -2.713 17.660 1.00 83.06 85 LEU A CA 1
ATOM 712 C C . LEU A 1 85 ? -10.201 -4.051 17.378 1.00 83.06 85 LEU A C 1
ATOM 714 O O . LEU A 1 85 ? -10.871 -5.037 17.087 1.00 83.06 85 LEU A O 1
ATOM 718 N N . ARG A 1 86 ? -8.867 -4.113 17.511 1.00 81.94 86 ARG A N 1
ATOM 719 C CA . ARG A 1 86 ? -8.038 -5.314 17.295 1.00 81.94 86 ARG A CA 1
ATOM 720 C C . ARG A 1 86 ? -8.229 -5.963 15.918 1.00 81.94 86 ARG A C 1
ATOM 722 O O . ARG A 1 86 ? -8.140 -7.185 15.813 1.00 81.94 86 ARG A O 1
ATOM 729 N N . LEU A 1 87 ? -8.453 -5.159 14.883 1.00 80.44 87 LEU A N 1
ATOM 730 C CA . LEU A 1 87 ? -8.629 -5.631 13.505 1.00 80.44 87 LEU A CA 1
ATOM 731 C C . LEU A 1 87 ? -7.290 -6.176 12.990 1.00 80.44 87 LEU A C 1
ATOM 733 O O . LEU A 1 87 ? -6.255 -5.528 13.167 1.00 80.44 87 LEU A O 1
ATOM 737 N N . ARG A 1 88 ? -7.279 -7.386 12.417 1.00 78.62 88 ARG A N 1
ATOM 738 C CA . ARG A 1 88 ? -6.031 -8.097 12.059 1.00 78.62 88 ARG A CA 1
ATOM 739 C C . ARG A 1 88 ? -5.904 -8.405 10.577 1.00 78.62 88 ARG A C 1
ATOM 741 O O . ARG A 1 88 ? -4.797 -8.677 10.113 1.00 78.62 88 ARG A O 1
ATOM 748 N N . THR A 1 89 ? -7.010 -8.380 9.850 1.00 83.00 89 THR A N 1
ATOM 749 C CA . THR A 1 89 ? -7.062 -8.691 8.423 1.00 83.00 89 THR A CA 1
ATOM 750 C C . THR A 1 89 ? -7.306 -7.435 7.599 1.00 83.00 89 THR A C 1
ATOM 752 O O . THR A 1 89 ? -7.794 -6.423 8.096 1.00 83.00 89 THR A O 1
ATOM 755 N N . TYR A 1 90 ? -6.954 -7.487 6.314 1.00 78.19 90 TYR A N 1
ATOM 756 C CA . TYR A 1 90 ? -7.108 -6.331 5.436 1.00 78.19 90 TYR A CA 1
ATOM 757 C C . TYR A 1 90 ? -8.584 -5.961 5.238 1.00 78.19 90 TYR A C 1
ATOM 759 O O . TYR A 1 90 ? -8.922 -4.784 5.282 1.00 78.19 90 TYR A O 1
ATOM 767 N N . GLY A 1 91 ? -9.461 -6.962 5.106 1.00 79.69 91 GLY A N 1
ATOM 768 C CA . GLY A 1 91 ? -10.903 -6.750 4.961 1.00 79.69 91 GLY A CA 1
ATOM 769 C C . GLY A 1 91 ? -11.579 -6.157 6.198 1.00 79.69 91 GLY A C 1
ATOM 770 O O . GLY A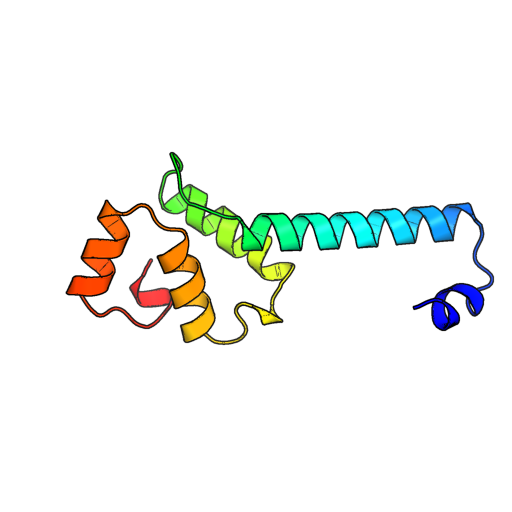 1 91 ? -12.603 -5.508 6.061 1.00 79.69 91 GLY A O 1
ATOM 771 N N . GLU A 1 92 ? -11.010 -6.334 7.392 1.00 78.38 92 GLU A N 1
ATOM 772 C CA . GLU A 1 92 ? -11.523 -5.693 8.610 1.00 78.38 92 GLU A CA 1
ATOM 773 C C . GLU A 1 92 ? -11.106 -4.219 8.726 1.00 78.38 92 GLU A C 1
ATOM 775 O O . GLU A 1 92 ? -11.747 -3.458 9.440 1.00 78.38 92 GLU A O 1
ATOM 780 N N . VAL A 1 93 ? -10.008 -3.818 8.079 1.00 75.00 93 VAL A N 1
ATOM 781 C CA . VAL A 1 93 ? -9.437 -2.464 8.183 1.00 75.00 93 VAL A CA 1
ATOM 782 C C . VAL A 1 93 ? -10.071 -1.471 7.191 1.00 75.00 93 VAL A C 1
ATOM 784 O O . VAL A 1 93 ? -9.927 -0.257 7.376 1.00 75.00 93 VAL A O 1
ATOM 787 N N . LEU A 1 94 ? -10.745 -1.973 6.153 1.00 74.00 94 LEU A N 1
ATOM 788 C CA . LEU A 1 94 ? -11.451 -1.194 5.128 1.00 74.00 94 LEU A CA 1
ATOM 789 C C . LEU A 1 94 ? -12.870 -0.815 5.567 1.00 74.00 94 LEU A C 1
ATOM 791 O O . LEU A 1 94 ? -13.228 0.369 5.365 1.00 74.00 94 LEU A O 1
#

Sequence (94 aa):
MEKIVNFMECTDAQKVTYAIYMLKQDNKIVEFIELKQGKMTLARYERKFDELSRYAPHLVDTDERKAKKFERGLRDGLRRTIYVLRLRTYGEVL

Solvent-accessible surface area (backbone atoms only — not comparable to full-atom values): 5384 Å² total; per-residue (Å²): 120,74,72,64,64,72,69,48,98,60,54,73,68,54,54,52,53,50,51,52,53,52,51,54,49,52,52,40,33,52,50,46,74,69,49,57,30,77,90,51,53,68,72,57,36,50,54,51,47,60,62,31,41,73,63,38,47,86,68,41,75,41,56,50,42,36,22,54,56,53,48,71,19,43,46,71,75,59,38,51,53,43,62,74,69,62,58,63,40,40,82,68,71,110

Radius of gyration: 17.87 Å; Cα contacts (8 Å, |Δi|>4): 61; chains: 1; bounding box: 36×27×50 Å

InterPro domains:
  IPR005162 Retrotransposon-derived protein PEG10, N-terminal capsid-like domain [PF03732] (6-76)